Protein AF-A0A957R1B1-F1 (afdb_monomer)

pLDDT: mean 84.19, std 11.92, range [46.38, 95.81]

Secondary structure (DSSP, 8-state):
-PPPPPPPPPPPPPP---PPPSEEEEEETTEEEEEEEETTEEEEEEE-HHHHHHHHHSS-EEPPP---SSSSEEEEEEETTEEEEEEEEPPEEEEE--TTS--EEEEEPEEEEEEETTEEEEEEESS---STT---B--S-TTB-TTSBB--TT--

Mean predicted aligned error: 12.34 Å

Radius of gyration: 24.22 Å; Cα contacts (8 Å, |Δi|>4): 235; chains: 1; bounding box: 54×47×66 Å

Solvent-accessible surface area (backbone atoms only — not comparable to full-atom values): 9625 Å² total; per-residue (Å²): 138,81,80,83,76,80,77,80,78,75,77,76,80,75,79,80,74,82,74,83,59,60,63,47,80,48,84,53,101,80,35,30,40,40,36,38,45,60,87,89,46,75,50,76,46,84,37,56,56,64,60,53,49,60,69,49,58,81,45,75,45,66,56,67,60,44,63,59,84,87,62,41,62,30,34,44,34,34,52,95,87,32,58,30,42,32,33,47,45,72,62,44,76,46,77,48,73,50,90,99,52,78,71,46,75,44,83,41,65,20,33,40,40,36,41,42,78,96,45,43,32,45,29,24,25,93,62,85,66,65,51,94,84,59,79,72,40,78,49,99,55,91,53,46,46,98,85,22,34,51,59,72,77,91,69,130

Sequence (156 aa):
MTNPQPDPMPPAAEPLQPEQPDLRLDFYPGYIIRTVFDGLAICQTALDPHDVAVALSDAAIASPILATACGEVLFWSRQDGHDQIGLYHRPARWTVQLAGSQPFTIPLPGLLFVGHYAQYWLFACKERQTAPTSRLYLPPCPNLFDSGQVCRGNVP

Structure (mmCIF, N/CA/C/O backbone):
data_AF-A0A957R1B1-F1
#
_entry.id   AF-A0A957R1B1-F1
#
loop_
_atom_site.group_PDB
_atom_site.id
_atom_site.type_symbol
_atom_site.label_atom_id
_atom_site.label_alt_id
_atom_site.label_comp_id
_atom_site.label_asym_id
_atom_site.label_entity_id
_atom_site.label_seq_id
_atom_site.pdbx_PDB_ins_code
_atom_site.Cartn_x
_atom_site.Cartn_y
_atom_site.Cartn_z
_atom_site.occupancy
_atom_site.B_iso_or_equiv
_atom_site.auth_seq_id
_atom_site.auth_comp_id
_atom_site.auth_asym_id
_atom_site.auth_atom_id
_atom_site.pdbx_PDB_model_num
ATOM 1 N N . MET A 1 1 ? 33.623 -29.860 39.445 1.00 46.38 1 MET A N 1
ATOM 2 C CA . MET A 1 1 ? 33.073 -28.613 38.877 1.00 46.38 1 MET A CA 1
ATOM 3 C C . MET A 1 1 ? 33.532 -28.546 37.431 1.00 46.38 1 MET A C 1
ATOM 5 O O . MET A 1 1 ? 34.662 -28.162 37.173 1.00 46.38 1 MET A O 1
ATOM 9 N N . THR A 1 2 ? 32.728 -29.075 36.514 1.00 53.34 2 THR A N 1
ATOM 10 C CA . THR A 1 2 ? 33.014 -29.118 35.073 1.00 53.34 2 THR A CA 1
ATOM 11 C C . THR A 1 2 ? 32.537 -27.812 34.451 1.00 53.34 2 THR A C 1
ATOM 13 O O . THR A 1 2 ? 31.381 -27.436 34.617 1.00 53.34 2 THR A O 1
ATOM 16 N N . ASN A 1 3 ? 33.451 -27.093 33.805 1.00 52.72 3 ASN A N 1
ATOM 17 C CA . ASN A 1 3 ? 33.172 -25.810 33.170 1.00 52.72 3 ASN A CA 1
ATOM 18 C C . ASN A 1 3 ? 32.240 -26.038 31.958 1.00 52.72 3 ASN A C 1
ATOM 20 O O . ASN A 1 3 ? 32.567 -26.901 31.139 1.00 52.72 3 ASN A O 1
ATOM 24 N N . PRO A 1 4 ? 31.094 -25.343 31.828 1.00 60.44 4 PRO A N 1
ATOM 25 C CA . PRO A 1 4 ? 30.230 -25.492 30.664 1.00 60.44 4 PRO A CA 1
ATOM 26 C C . PRO A 1 4 ? 30.932 -24.932 29.423 1.00 60.44 4 PRO A C 1
ATOM 28 O O . PRO A 1 4 ? 31.399 -23.794 29.406 1.00 60.44 4 PRO A O 1
ATOM 31 N N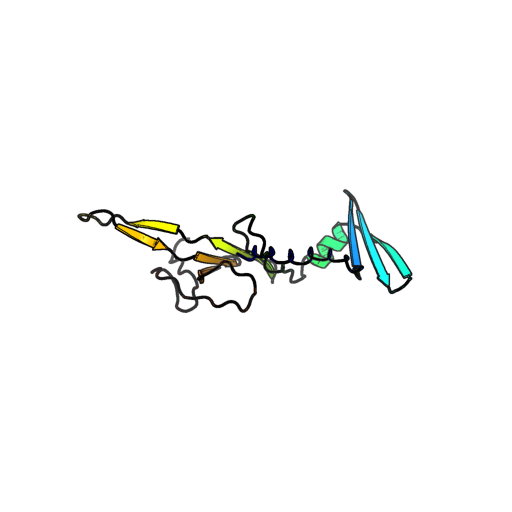 . GLN A 1 5 ? 31.037 -25.769 28.395 1.00 69.81 5 GLN A N 1
ATOM 32 C CA . GLN A 1 5 ? 31.579 -25.397 27.095 1.00 69.81 5 GLN A CA 1
ATOM 33 C C . GLN A 1 5 ? 30.598 -24.426 26.412 1.00 69.81 5 GLN A C 1
ATOM 35 O O . GLN A 1 5 ? 29.403 -24.720 26.402 1.00 69.81 5 GLN A O 1
ATOM 40 N N . PRO A 1 6 ? 31.051 -23.277 25.879 1.00 68.25 6 PRO A N 1
ATOM 41 C CA . PRO A 1 6 ? 30.169 -22.353 25.175 1.00 68.25 6 PRO A CA 1
ATOM 42 C C . PRO A 1 6 ? 29.629 -23.004 23.899 1.00 68.25 6 PRO A C 1
ATOM 44 O O . PRO A 1 6 ? 30.365 -23.704 23.196 1.00 68.25 6 PRO A O 1
ATOM 47 N N . ASP A 1 7 ? 28.345 -22.774 23.622 1.00 72.88 7 ASP A N 1
ATOM 48 C CA . ASP A 1 7 ? 27.680 -23.278 22.424 1.00 72.88 7 ASP A CA 1
ATOM 49 C C . ASP A 1 7 ? 28.418 -22.821 21.153 1.00 72.88 7 ASP A C 1
ATOM 51 O O . ASP A 1 7 ? 28.892 -21.679 21.084 1.00 72.88 7 ASP A O 1
ATOM 55 N N . PRO A 1 8 ? 28.530 -23.690 20.132 1.00 69.94 8 PRO A N 1
ATOM 56 C CA . PRO A 1 8 ? 29.121 -23.308 18.862 1.00 69.94 8 PRO A CA 1
ATOM 57 C C . PRO A 1 8 ? 28.299 -22.182 18.233 1.00 69.94 8 PRO A C 1
ATOM 59 O O . PRO A 1 8 ? 27.078 -22.270 18.100 1.00 69.94 8 PRO A O 1
ATOM 62 N N . MET A 1 9 ? 28.996 -21.116 17.839 1.00 67.00 9 MET A N 1
ATOM 63 C CA . MET A 1 9 ? 28.418 -20.000 17.100 1.00 67.00 9 MET A CA 1
ATOM 64 C C . MET A 1 9 ? 27.700 -20.546 15.853 1.00 67.00 9 MET A C 1
ATOM 66 O O . MET A 1 9 ? 28.288 -21.374 15.148 1.00 67.00 9 MET A O 1
ATOM 70 N N . PRO A 1 10 ? 26.450 -20.131 15.573 1.00 69.56 10 PRO A N 1
ATOM 71 C CA . PRO A 1 10 ? 25.763 -20.561 14.364 1.00 69.56 10 PRO A CA 1
ATOM 72 C C . PRO A 1 10 ? 26.618 -20.201 13.139 1.00 69.56 10 PRO A C 1
ATOM 74 O O . PRO A 1 10 ? 27.277 -19.153 13.151 1.00 69.56 10 PRO A O 1
ATOM 77 N N . PRO A 1 11 ? 26.652 -21.058 12.102 1.00 67.19 11 PRO A N 1
ATOM 78 C CA . PRO A 1 11 ? 27.425 -20.780 10.902 1.00 67.19 11 PRO A CA 1
ATOM 79 C C . PRO A 1 11 ? 27.009 -19.420 10.342 1.00 67.19 11 PRO A C 1
ATOM 81 O O . PRO A 1 11 ? 25.819 -19.103 10.271 1.00 67.19 11 PRO A O 1
ATOM 84 N N . ALA A 1 12 ? 28.003 -18.602 9.988 1.00 63.00 12 ALA A N 1
ATOM 85 C CA . ALA A 1 12 ? 27.766 -17.344 9.299 1.00 63.00 12 ALA A CA 1
ATOM 86 C C . ALA A 1 12 ? 26.892 -17.626 8.071 1.00 63.00 12 ALA A C 1
ATOM 88 O O . ALA A 1 12 ? 27.193 -18.545 7.308 1.00 63.00 12 ALA A O 1
ATOM 89 N N . ALA A 1 13 ? 25.799 -16.876 7.921 1.00 59.12 13 ALA A N 1
ATOM 90 C CA . ALA A 1 13 ? 24.917 -17.005 6.771 1.00 59.12 13 ALA A CA 1
ATOM 91 C C . ALA A 1 13 ? 25.751 -16.881 5.490 1.00 59.12 13 ALA A C 1
ATOM 93 O O . ALA A 1 13 ? 26.463 -15.892 5.298 1.00 59.12 13 ALA A O 1
ATOM 94 N N . GLU A 1 14 ? 25.700 -17.915 4.657 1.00 56.28 14 GLU A N 1
ATOM 95 C CA . GLU A 1 14 ? 26.406 -17.955 3.385 1.00 56.28 14 GLU A CA 1
ATOM 96 C C . GLU A 1 14 ? 25.895 -16.791 2.514 1.00 56.28 14 GLU A C 1
ATOM 98 O O . GLU A 1 14 ? 24.678 -16.584 2.431 1.00 56.28 14 GLU A O 1
ATOM 103 N N . PRO A 1 15 ? 26.780 -15.961 1.933 1.00 53.59 15 PRO A N 1
ATOM 104 C CA . PRO A 1 15 ? 26.346 -14.835 1.121 1.00 53.59 15 PRO A CA 1
ATOM 105 C C . PRO A 1 15 ? 25.554 -15.365 -0.075 1.00 53.59 15 PRO A C 1
ATOM 107 O O . PRO A 1 15 ? 26.055 -16.193 -0.834 1.00 53.59 15 PRO A O 1
ATOM 110 N N . LEU A 1 16 ? 24.320 -14.879 -0.235 1.00 54.16 16 LEU A N 1
ATOM 111 C CA . LEU A 1 16 ? 23.483 -15.176 -1.395 1.00 54.16 16 LEU A CA 1
ATOM 112 C C . LEU A 1 16 ? 24.282 -14.847 -2.662 1.00 54.16 16 LEU A C 1
ATOM 114 O O . LEU A 1 16 ? 24.590 -13.680 -2.915 1.00 54.16 16 LEU A O 1
ATOM 118 N N . GLN A 1 17 ? 24.658 -15.867 -3.435 1.00 50.50 17 GLN A N 1
ATOM 119 C CA . GLN A 1 17 ? 25.265 -15.650 -4.743 1.00 50.50 17 GLN A CA 1
ATOM 120 C C . GLN A 1 17 ? 24.191 -15.028 -5.643 1.00 50.50 17 GLN A C 1
ATOM 122 O O . GLN A 1 17 ? 23.115 -15.612 -5.769 1.00 50.50 17 GLN A O 1
ATOM 127 N N . PRO A 1 18 ? 24.423 -13.840 -6.230 1.00 58.03 18 PRO A N 1
ATOM 128 C CA . PRO A 1 18 ? 23.435 -13.240 -7.110 1.00 58.03 18 PRO A CA 1
ATOM 129 C C . PRO A 1 18 ? 23.296 -14.128 -8.347 1.00 58.03 18 PRO A C 1
ATOM 131 O O . PRO A 1 18 ? 24.249 -14.281 -9.113 1.00 58.03 18 PRO A O 1
ATOM 134 N N . GLU A 1 19 ? 22.123 -14.734 -8.523 1.00 71.62 19 GLU A N 1
ATOM 135 C CA . GLU A 1 19 ? 21.783 -15.425 -9.762 1.00 71.62 19 GLU A CA 1
ATOM 136 C C . GLU A 1 19 ? 21.866 -14.435 -10.930 1.00 71.62 19 GLU A C 1
ATOM 138 O O . GLU A 1 19 ? 21.503 -13.259 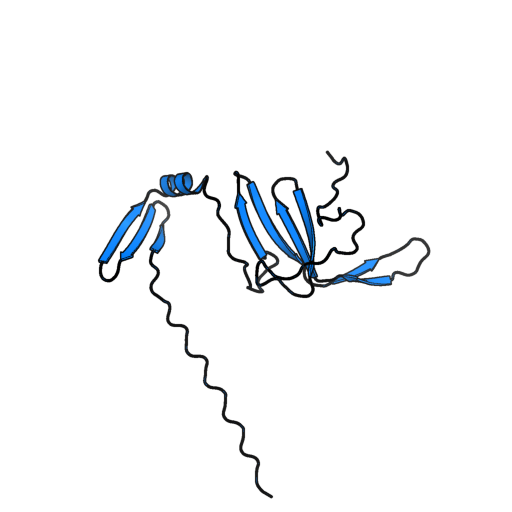-10.810 1.00 71.62 19 GLU A O 1
ATOM 143 N N . GLN A 1 20 ? 22.399 -14.897 -12.061 1.00 74.50 20 GLN A N 1
ATOM 144 C CA . GLN A 1 20 ? 22.476 -14.086 -13.268 1.00 74.50 20 GLN A CA 1
ATOM 145 C C . GLN A 1 20 ? 21.048 -13.814 -13.767 1.00 74.50 20 GLN A C 1
ATOM 147 O O . GLN A 1 20 ? 20.302 -14.769 -13.972 1.00 74.50 20 GLN A O 1
ATOM 152 N N . PRO A 1 21 ? 20.644 -12.545 -13.953 1.00 82.25 21 PRO A N 1
ATOM 153 C CA . PRO A 1 21 ? 19.294 -12.245 -14.402 1.00 82.25 21 PRO A CA 1
A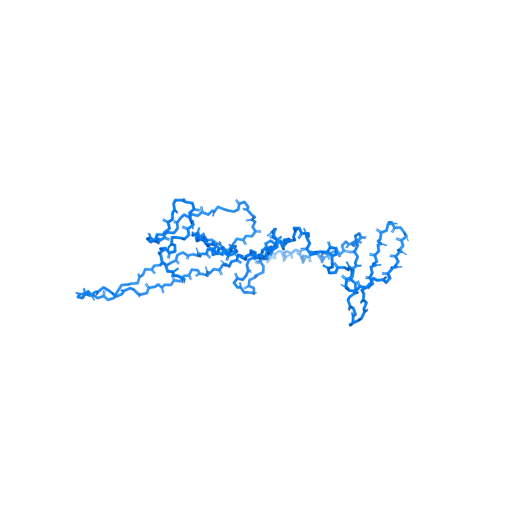TOM 154 C C . PRO A 1 21 ? 19.138 -12.604 -15.882 1.00 82.25 21 PRO A C 1
ATOM 156 O O . PRO A 1 21 ? 20.078 -12.426 -16.650 1.00 82.25 21 PRO A O 1
ATOM 159 N N . ASP A 1 22 ? 17.937 -12.992 -16.309 1.00 86.31 22 ASP A N 1
ATOM 160 C CA . ASP A 1 22 ? 17.625 -13.184 -17.738 1.00 86.31 22 ASP A CA 1
ATOM 161 C C . ASP A 1 22 ? 17.708 -11.859 -18.528 1.00 86.31 22 ASP A C 1
ATOM 163 O O . ASP A 1 22 ? 17.978 -11.824 -19.733 1.00 86.31 22 ASP A O 1
ATOM 167 N N . LEU A 1 23 ? 17.488 -10.733 -17.838 1.00 87.44 23 LEU A N 1
ATOM 168 C CA . LEU A 1 23 ? 17.430 -9.388 -18.404 1.00 87.44 23 LEU A CA 1
ATOM 169 C C . LEU A 1 23 ? 18.014 -8.352 -17.433 1.00 87.44 23 LEU A C 1
ATOM 171 O O . LEU A 1 23 ? 17.616 -8.284 -16.272 1.00 87.44 23 LEU A O 1
ATOM 175 N N . ARG A 1 24 ? 18.887 -7.471 -17.932 1.00 89.94 24 ARG A N 1
ATOM 176 C CA . ARG A 1 24 ? 19.355 -6.270 -17.222 1.00 89.94 24 ARG A CA 1
ATOM 177 C C . ARG A 1 24 ? 19.104 -5.017 -18.055 1.00 89.94 24 ARG A C 1
ATOM 179 O O . ARG A 1 24 ? 19.351 -5.016 -19.262 1.00 89.94 24 ARG A O 1
ATOM 186 N N . LEU A 1 25 ? 18.643 -3.955 -17.398 1.00 91.06 25 LEU A N 1
ATOM 187 C CA . LEU A 1 25 ? 18.489 -2.623 -17.981 1.00 91.06 25 LEU A CA 1
ATOM 188 C C . LEU A 1 25 ? 19.451 -1.654 -17.289 1.00 91.06 25 LEU A C 1
ATOM 190 O O . LEU A 1 25 ? 19.360 -1.455 -16.080 1.00 91.06 25 LEU A O 1
ATOM 194 N N . ASP A 1 26 ? 20.352 -1.052 -18.061 1.00 91.94 26 ASP A N 1
ATOM 195 C CA . ASP A 1 26 ? 21.281 -0.022 -17.593 1.00 91.94 26 ASP A CA 1
ATOM 196 C C . ASP A 1 26 ? 20.821 1.348 -18.131 1.00 91.94 26 ASP A C 1
ATOM 198 O O . ASP A 1 26 ? 20.703 1.538 -19.344 1.00 91.94 26 ASP A O 1
ATOM 202 N N . PHE A 1 27 ? 20.519 2.295 -17.236 1.00 92.44 27 PHE A N 1
ATOM 203 C CA . PHE A 1 27 ? 19.922 3.590 -17.584 1.00 92.44 27 PHE A CA 1
ATOM 204 C C . PHE A 1 27 ? 20.983 4.688 -17.725 1.00 92.44 27 PHE A C 1
ATOM 206 O O . PHE A 1 27 ? 21.738 4.954 -16.789 1.00 92.44 27 PHE A O 1
ATOM 213 N N . TYR A 1 28 ? 20.981 5.381 -18.865 1.00 92.69 28 TYR A N 1
ATOM 214 C CA . TYR A 1 28 ? 21.818 6.549 -19.145 1.00 92.69 28 TYR A CA 1
ATOM 215 C C . TYR A 1 28 ? 20.940 7.753 -19.530 1.00 92.69 28 TYR A C 1
ATOM 217 O O . TYR A 1 28 ? 19.800 7.562 -19.951 1.00 92.69 28 TYR A O 1
ATOM 225 N N . PRO A 1 29 ? 21.440 9.004 -19.442 1.00 90.44 29 PRO A N 1
ATOM 226 C CA . PRO A 1 29 ? 20.621 10.201 -19.673 1.00 90.44 29 PRO A CA 1
ATOM 227 C C . PRO A 1 29 ? 19.899 10.289 -21.030 1.00 90.44 29 PRO A C 1
ATOM 229 O O . PRO A 1 29 ? 18.947 11.052 -21.141 1.00 90.44 29 PRO A O 1
ATOM 232 N N . GLY A 1 30 ? 20.335 9.546 -22.053 1.00 91.31 30 GLY A N 1
ATOM 233 C CA . GLY A 1 30 ? 19.728 9.577 -23.391 1.00 91.31 30 GLY A CA 1
ATOM 234 C C . GLY A 1 30 ? 19.471 8.212 -24.027 1.00 91.31 30 GLY A C 1
ATOM 235 O O . GLY A 1 30 ? 19.046 8.167 -25.172 1.00 91.31 30 GLY A O 1
ATOM 236 N N . TYR A 1 31 ? 19.757 7.110 -23.334 1.00 93.94 31 TYR A N 1
ATOM 237 C CA . TYR A 1 31 ? 19.511 5.758 -23.839 1.00 93.94 31 TYR A CA 1
ATOM 238 C C . TYR A 1 31 ? 19.475 4.747 -22.695 1.00 93.94 31 TYR A C 1
ATOM 240 O O . TYR A 1 31 ? 19.997 4.988 -21.605 1.00 93.94 31 TYR A O 1
ATOM 248 N N . ILE A 1 32 ? 18.876 3.594 -22.960 1.00 95.44 32 ILE A N 1
ATOM 249 C CA . ILE A 1 32 ? 18.861 2.449 -22.051 1.00 95.44 32 ILE A CA 1
ATOM 250 C C . ILE A 1 32 ? 19.590 1.304 -22.746 1.00 95.44 32 ILE A C 1
ATOM 252 O O . ILE A 1 32 ? 19.302 1.003 -23.902 1.00 95.44 32 ILE A O 1
ATOM 256 N N . ILE A 1 33 ? 20.529 0.644 -22.071 1.00 95.44 33 ILE A N 1
ATOM 257 C CA . ILE A 1 33 ? 21.123 -0.591 -22.593 1.00 95.44 33 ILE A CA 1
ATOM 258 C C . ILE A 1 33 ? 20.324 -1.771 -22.063 1.00 95.44 33 ILE A C 1
ATOM 260 O O . ILE A 1 33 ? 20.299 -2.036 -20.861 1.00 95.44 33 ILE A O 1
ATOM 264 N N . ARG A 1 34 ? 19.691 -2.500 -22.981 1.00 94.38 34 ARG A N 1
ATOM 265 C CA . ARG A 1 34 ? 19.078 -3.795 -22.710 1.00 94.38 34 ARG A CA 1
ATOM 266 C C . ARG A 1 34 ? 20.120 -4.883 -22.898 1.00 94.38 34 ARG A C 1
ATOM 268 O O . ARG A 1 34 ? 20.606 -5.061 -24.011 1.00 94.38 34 ARG A O 1
ATOM 275 N N . THR A 1 35 ? 20.414 -5.628 -21.838 1.00 93.62 35 THR A N 1
ATOM 276 C CA . THR A 1 35 ? 21.254 -6.828 -21.887 1.00 93.62 35 THR A CA 1
ATOM 277 C C . THR A 1 35 ? 20.388 -8.057 -21.632 1.00 93.62 35 THR A C 1
ATOM 279 O O . THR A 1 35 ? 19.797 -8.169 -20.561 1.00 93.62 35 THR A O 1
ATOM 282 N N . VAL A 1 36 ? 20.299 -8.958 -22.609 1.00 92.62 36 VAL A N 1
ATOM 283 C CA . VAL A 1 36 ? 19.642 -10.268 -22.469 1.00 92.62 36 VAL A CA 1
ATOM 284 C C . VAL A 1 36 ? 20.709 -11.327 -22.284 1.00 92.62 36 VAL A C 1
ATOM 286 O O . VAL A 1 36 ? 21.674 -11.357 -23.054 1.00 92.62 36 VAL A O 1
ATOM 289 N N . PHE A 1 37 ? 20.514 -12.184 -21.291 1.00 89.00 37 PHE A N 1
ATOM 290 C CA . PHE A 1 37 ? 21.388 -13.308 -21.007 1.00 89.00 37 PHE A CA 1
ATOM 291 C C . PHE A 1 37 ? 20.662 -14.598 -21.394 1.00 89.00 37 PHE A C 1
ATOM 293 O O . PHE A 1 37 ? 19.681 -14.971 -20.764 1.00 89.00 37 PHE A O 1
ATOM 300 N N . ASP A 1 38 ? 21.127 -15.255 -22.454 1.00 85.44 38 ASP A N 1
ATOM 301 C CA . ASP A 1 38 ? 20.577 -16.522 -22.950 1.00 85.44 38 ASP A CA 1
ATOM 302 C C . ASP A 1 38 ? 21.685 -17.583 -22.923 1.00 85.44 38 ASP A C 1
ATOM 304 O O . ASP A 1 38 ? 22.458 -17.765 -23.871 1.00 85.44 38 ASP A O 1
ATOM 308 N N . GLY A 1 39 ? 21.859 -18.206 -21.754 1.00 81.94 39 GLY A N 1
ATOM 309 C CA . GLY A 1 39 ? 22.970 -19.114 -21.478 1.00 81.94 39 GLY A CA 1
ATOM 310 C C . GLY A 1 39 ? 24.331 -18.420 -21.613 1.00 81.94 39 GLY A C 1
ATOM 311 O O . GLY A 1 39 ? 24.708 -17.600 -20.779 1.00 81.94 39 GLY A O 1
ATOM 312 N N . LEU A 1 40 ? 25.086 -18.764 -22.662 1.00 76.00 40 LEU A N 1
ATOM 313 C CA . LEU A 1 40 ? 26.388 -18.150 -22.971 1.00 76.00 40 LEU A CA 1
ATOM 314 C C . LEU A 1 40 ? 26.277 -16.910 -23.871 1.00 76.00 40 LEU A C 1
ATOM 316 O O . LEU A 1 40 ? 27.256 -16.177 -24.022 1.00 76.00 40 LEU A O 1
ATOM 320 N N . ALA A 1 41 ? 25.122 -16.682 -24.499 1.00 78.44 41 ALA A N 1
ATOM 321 C CA . ALA A 1 41 ? 24.919 -15.539 -25.372 1.00 78.44 41 ALA A CA 1
ATOM 322 C C . ALA A 1 41 ? 24.531 -14.307 -24.548 1.00 78.44 41 ALA A C 1
ATOM 324 O O . ALA A 1 41 ? 23.602 -14.338 -23.741 1.00 78.44 41 ALA A O 1
ATOM 325 N N . ILE A 1 42 ? 25.243 -13.205 -24.782 1.00 87.31 42 ILE A N 1
ATOM 326 C CA . ILE A 1 42 ? 24.908 -11.893 -24.232 1.00 87.31 42 ILE A CA 1
ATOM 327 C C . ILE A 1 42 ? 24.575 -10.983 -25.406 1.00 87.31 42 ILE A C 1
ATOM 329 O O . ILE A 1 42 ? 25.446 -10.644 -26.208 1.00 87.31 42 ILE A O 1
ATOM 333 N N . CYS A 1 43 ? 23.311 -10.584 -25.510 1.00 91.44 43 CYS A N 1
ATOM 334 C CA . CYS A 1 43 ? 22.863 -9.643 -26.529 1.00 91.44 43 CYS A CA 1
ATOM 335 C C . CYS A 1 43 ? 22.623 -8.278 -25.894 1.00 91.44 43 CYS A C 1
ATOM 337 O O . CYS A 1 43 ? 21.812 -8.153 -24.975 1.00 91.44 43 CYS A O 1
ATOM 339 N N . GLN A 1 44 ? 23.309 -7.257 -26.409 1.00 93.44 44 GLN A N 1
ATOM 340 C CA . GLN A 1 44 ? 23.132 -5.873 -25.985 1.00 93.44 44 GLN A CA 1
ATOM 341 C C . GLN A 1 44 ? 22.469 -5.054 -27.084 1.00 93.44 44 GLN A C 1
ATOM 343 O O . GLN A 1 44 ? 22.848 -5.124 -28.253 1.00 93.44 44 GLN A O 1
ATOM 348 N N . THR A 1 45 ? 21.467 -4.269 -26.711 1.00 94.81 45 THR A N 1
ATOM 349 C CA . THR A 1 45 ? 20.759 -3.377 -27.630 1.00 94.81 45 THR A CA 1
ATOM 350 C C . THR A 1 45 ? 20.518 -2.046 -26.939 1.00 94.81 45 THR A C 1
ATOM 352 O O . THR A 1 45 ? 20.038 -2.016 -25.805 1.00 94.81 45 THR A O 1
ATOM 355 N N . ALA A 1 46 ? 20.864 -0.950 -27.613 1.00 94.69 46 ALA A N 1
ATOM 356 C CA . ALA A 1 46 ? 20.503 0.386 -27.161 1.00 94.69 46 ALA A CA 1
ATOM 357 C C . ALA A 1 46 ? 19.027 0.641 -27.480 1.00 94.69 46 ALA A C 1
ATOM 359 O O . ALA A 1 46 ? 18.584 0.409 -28.604 1.00 94.69 46 ALA A O 1
ATOM 360 N N . LEU A 1 47 ? 18.284 1.094 -26.480 1.00 95.12 47 LEU A N 1
ATOM 361 C CA . LEU A 1 47 ? 16.880 1.461 -26.572 1.00 95.12 47 LEU A CA 1
ATOM 362 C C . LEU A 1 47 ? 16.732 2.964 -26.351 1.00 95.12 47 LEU A C 1
ATOM 364 O O . LEU A 1 47 ? 17.420 3.544 -25.502 1.00 95.12 47 LEU A O 1
ATOM 368 N N . ASP A 1 48 ? 15.802 3.570 -27.085 1.00 92.69 48 ASP A N 1
ATOM 369 C CA . ASP A 1 48 ? 15.354 4.929 -26.810 1.00 92.69 48 ASP A CA 1
ATOM 370 C C . ASP A 1 48 ? 14.513 4.930 -25.514 1.00 92.69 48 ASP A C 1
ATOM 372 O O . ASP A 1 48 ? 13.614 4.090 -25.366 1.00 92.69 48 ASP A O 1
ATOM 376 N N . PRO A 1 49 ? 14.775 5.830 -24.546 1.00 90.25 49 PRO A N 1
ATOM 377 C CA . PRO A 1 49 ? 13.970 5.923 -23.332 1.00 90.25 49 PRO A CA 1
ATOM 378 C C . PRO A 1 49 ? 12.489 6.203 -23.616 1.00 90.25 49 PRO A C 1
ATOM 380 O O . PRO A 1 49 ? 11.634 5.765 -22.847 1.00 90.25 49 PRO A O 1
ATOM 383 N N . HIS A 1 50 ? 12.177 6.905 -24.709 1.00 87.94 50 HIS A N 1
ATOM 384 C CA . HIS A 1 50 ? 10.812 7.179 -25.139 1.00 87.94 50 HIS A CA 1
ATOM 385 C C . HIS A 1 50 ? 10.085 5.901 -25.562 1.00 87.94 50 HIS A C 1
ATOM 387 O O . HIS A 1 50 ? 8.973 5.669 -25.097 1.00 87.94 50 HIS A O 1
ATOM 393 N N . ASP A 1 51 ? 10.722 5.035 -26.354 1.00 89.00 51 ASP A N 1
ATOM 394 C CA . ASP A 1 51 ? 10.123 3.764 -26.787 1.00 89.00 51 ASP A CA 1
ATOM 395 C C . ASP A 1 51 ? 9.830 2.851 -25.594 1.00 89.00 51 ASP A C 1
ATOM 397 O O . ASP A 1 51 ? 8.767 2.237 -25.514 1.00 89.00 51 ASP A O 1
ATOM 401 N N . VAL A 1 52 ? 10.751 2.799 -24.625 1.00 87.31 52 VAL A N 1
ATOM 402 C CA . VAL A 1 52 ? 10.543 2.054 -23.376 1.00 87.31 52 VAL A CA 1
ATOM 403 C C . VAL A 1 52 ? 9.399 2.663 -22.566 1.00 87.31 52 VAL A C 1
ATOM 405 O O . VAL A 1 52 ? 8.556 1.927 -22.061 1.00 87.31 52 VAL A O 1
ATOM 408 N N . ALA A 1 53 ? 9.329 3.992 -22.461 1.00 84.50 53 ALA A N 1
ATOM 409 C CA . ALA A 1 53 ? 8.250 4.670 -21.749 1.00 84.50 53 ALA A CA 1
ATOM 410 C C . ALA A 1 53 ? 6.876 4.423 -22.395 1.00 84.50 53 ALA A C 1
ATOM 412 O O . ALA A 1 53 ? 5.914 4.172 -21.675 1.00 84.50 53 ALA A O 1
ATOM 413 N N . VAL A 1 54 ? 6.791 4.450 -23.728 1.00 85.00 54 VAL A N 1
ATOM 414 C CA . VAL A 1 54 ? 5.568 4.140 -24.485 1.00 85.00 54 VAL A CA 1
ATOM 415 C C . VAL A 1 54 ? 5.189 2.670 -24.319 1.00 85.00 54 VAL A C 1
ATOM 417 O O . VAL A 1 54 ? 4.044 2.366 -24.015 1.00 85.00 54 VAL A O 1
ATOM 420 N N . ALA A 1 55 ? 6.140 1.743 -24.440 1.00 84.19 55 ALA A N 1
ATOM 421 C CA . ALA A 1 55 ? 5.860 0.319 -24.251 1.00 84.19 55 ALA A CA 1
ATOM 422 C C . ALA A 1 55 ? 5.372 -0.006 -22.826 1.00 84.19 55 ALA A C 1
ATOM 424 O O . ALA A 1 55 ? 4.596 -0.940 -22.630 1.00 84.19 55 ALA A O 1
ATOM 425 N N . LEU A 1 56 ? 5.823 0.763 -21.831 1.00 78.56 56 LEU A N 1
ATOM 426 C CA . LEU A 1 56 ? 5.434 0.612 -20.430 1.00 78.56 56 LEU A CA 1
ATOM 427 C C . LEU A 1 56 ? 4.214 1.455 -20.028 1.00 78.56 56 LEU A C 1
ATOM 429 O O . LEU A 1 56 ? 3.746 1.297 -18.902 1.00 78.56 56 LEU A O 1
ATOM 433 N N . SER A 1 57 ? 3.689 2.334 -20.890 1.00 76.50 57 SER A N 1
ATOM 434 C CA . SER A 1 57 ? 2.605 3.252 -20.506 1.00 76.50 57 SER A CA 1
ATOM 435 C C . SER A 1 57 ? 1.311 2.519 -20.161 1.00 76.50 57 SER A C 1
ATOM 437 O O . SER A 1 57 ? 0.629 2.903 -19.211 1.00 76.50 57 SER A O 1
ATOM 439 N N . ASP A 1 58 ? 1.027 1.442 -20.894 1.00 73.69 58 ASP A N 1
ATOM 440 C CA . ASP A 1 58 ? -0.197 0.642 -20.765 1.00 73.69 58 ASP A CA 1
ATOM 441 C C . ASP A 1 58 ? 0.044 -0.675 -20.014 1.00 73.69 58 ASP A C 1
ATOM 443 O O . ASP A 1 58 ? -0.873 -1.475 -19.810 1.00 73.69 58 ASP A O 1
ATOM 447 N N . ALA A 1 59 ? 1.285 -0.925 -19.593 1.00 75.88 59 ALA A N 1
ATOM 448 C CA . ALA A 1 59 ? 1.613 -2.113 -18.832 1.00 75.88 59 ALA A CA 1
ATOM 449 C C . ALA A 1 59 ? 1.032 -2.004 -17.415 1.00 75.88 59 ALA A C 1
ATOM 451 O O . ALA A 1 59 ? 1.220 -1.004 -16.717 1.00 75.88 59 ALA A O 1
ATOM 452 N N . ALA A 1 60 ? 0.374 -3.070 -16.957 1.00 79.81 60 ALA A N 1
ATOM 453 C CA . ALA A 1 60 ? 0.074 -3.231 -15.542 1.00 79.81 60 ALA A CA 1
ATOM 454 C C . ALA A 1 60 ? 1.393 -3.493 -14.803 1.00 79.81 60 ALA A C 1
ATOM 456 O O . ALA A 1 60 ? 1.960 -4.585 -14.886 1.00 79.81 60 ALA A O 1
ATOM 457 N N . ILE A 1 61 ? 1.909 -2.475 -14.120 1.00 84.31 61 ILE A N 1
ATOM 458 C CA . ILE A 1 61 ? 3.181 -2.549 -13.400 1.00 84.31 61 ILE A CA 1
ATOM 459 C C . ILE A 1 61 ? 2.863 -2.574 -11.915 1.00 84.31 61 ILE A C 1
ATOM 461 O O . ILE A 1 61 ? 2.119 -1.733 -11.427 1.00 84.31 61 ILE A O 1
ATOM 465 N N . ALA A 1 62 ? 3.441 -3.515 -11.180 1.00 85.25 62 ALA A N 1
ATOM 466 C CA . ALA A 1 62 ? 3.348 -3.552 -9.730 1.00 85.25 62 ALA A CA 1
ATOM 467 C C . ALA A 1 62 ? 4.728 -3.804 -9.137 1.00 85.25 62 ALA A C 1
ATOM 469 O O . ALA A 1 62 ? 5.482 -4.652 -9.618 1.00 85.25 62 ALA A O 1
ATOM 470 N N . SER A 1 63 ? 5.057 -3.083 -8.072 1.00 85.19 63 SER A N 1
ATOM 471 C CA . SER A 1 63 ? 6.168 -3.464 -7.219 1.00 85.19 63 SER A CA 1
ATOM 472 C C . SER A 1 63 ? 5.790 -4.729 -6.441 1.00 85.19 63 SER A C 1
ATOM 474 O O . SER A 1 63 ? 4.621 -4.913 -6.085 1.00 85.19 63 SER A O 1
ATOM 476 N N . PRO A 1 64 ? 6.761 -5.577 -6.069 1.00 84.31 64 PRO A N 1
ATOM 477 C CA . PRO A 1 64 ? 6.532 -6.514 -4.980 1.00 84.31 64 PRO A CA 1
ATOM 478 C C . PRO A 1 64 ? 6.203 -5.738 -3.696 1.00 84.31 64 PRO A C 1
ATOM 480 O O . PRO A 1 64 ? 6.461 -4.532 -3.589 1.00 84.31 64 PRO A O 1
ATOM 483 N N . ILE A 1 65 ? 5.663 -6.435 -2.695 1.00 84.81 65 ILE A N 1
ATOM 484 C CA . ILE A 1 65 ? 5.536 -5.847 -1.362 1.00 84.81 65 ILE A CA 1
ATOM 485 C C . ILE A 1 65 ? 6.941 -5.570 -0.838 1.00 84.81 65 ILE A C 1
ATOM 487 O O . ILE A 1 65 ? 7.752 -6.472 -0.627 1.00 84.81 65 ILE A O 1
ATOM 491 N N . LEU A 1 66 ? 7.223 -4.292 -0.635 1.00 82.62 66 LEU A N 1
ATOM 492 C CA . LEU A 1 66 ? 8.474 -3.787 -0.114 1.00 82.62 66 LEU A CA 1
ATOM 493 C C . LEU A 1 66 ? 8.523 -4.116 1.371 1.00 82.62 66 LEU A C 1
ATOM 495 O O . LEU A 1 66 ? 8.066 -3.341 2.206 1.00 82.62 66 LEU A O 1
ATOM 499 N N . ALA A 1 67 ? 9.062 -5.286 1.713 1.00 68.00 67 ALA A N 1
ATOM 500 C CA . ALA A 1 67 ? 9.203 -5.755 3.092 1.00 68.00 67 ALA A CA 1
ATOM 501 C C . ALA A 1 67 ? 10.172 -4.896 3.936 1.00 68.00 67 ALA A C 1
ATOM 503 O O . ALA A 1 67 ? 10.187 -5.007 5.163 1.00 68.00 67 ALA A O 1
ATOM 504 N N . THR A 1 68 ? 10.943 -4.008 3.307 1.00 63.81 68 THR A N 1
ATOM 505 C CA . THR A 1 68 ? 11.923 -3.136 3.957 1.00 63.81 68 THR A CA 1
ATOM 506 C C . THR A 1 68 ? 11.278 -2.144 4.926 1.00 63.81 68 THR A C 1
ATOM 508 O O . THR A 1 68 ? 10.328 -1.441 4.602 1.00 63.81 68 THR A O 1
ATOM 511 N N . ALA A 1 69 ? 11.840 -2.056 6.134 1.00 56.97 69 ALA A N 1
ATOM 512 C CA . ALA A 1 69 ? 11.359 -1.199 7.222 1.00 56.97 69 ALA A CA 1
ATOM 513 C C . ALA A 1 69 ? 11.596 0.311 7.001 1.00 56.97 69 ALA A C 1
ATOM 515 O O . ALA A 1 69 ? 11.177 1.133 7.818 1.00 56.97 69 ALA A O 1
ATOM 516 N N . CYS A 1 70 ? 12.280 0.685 5.918 1.00 55.34 70 CYS A N 1
ATOM 517 C CA . CYS A 1 70 ? 12.625 2.065 5.598 1.00 55.34 70 CYS A CA 1
ATOM 518 C C . CYS A 1 70 ? 11.456 2.757 4.888 1.00 55.34 70 CYS A C 1
ATOM 520 O O . CYS A 1 70 ? 11.483 2.958 3.679 1.00 55.34 70 CYS A O 1
ATOM 522 N N . GLY A 1 71 ? 10.422 3.106 5.652 1.00 74.19 71 GLY A N 1
ATOM 523 C CA . GLY A 1 71 ? 9.315 3.941 5.187 1.00 74.19 71 GLY A CA 1
ATOM 524 C C . GLY A 1 71 ? 7.935 3.311 5.348 1.00 74.19 71 GLY A C 1
ATOM 525 O O . GLY A 1 71 ? 7.775 2.155 5.747 1.00 74.19 71 GLY A O 1
ATOM 526 N N . GLU A 1 72 ? 6.921 4.119 5.054 1.00 87.50 72 GLU A N 1
ATOM 527 C CA . GLU A 1 72 ? 5.514 3.723 5.147 1.00 87.50 72 GLU A CA 1
ATOM 528 C C . GLU A 1 72 ? 5.023 3.045 3.863 1.00 87.50 72 GLU A C 1
ATOM 530 O O . GLU A 1 72 ? 4.063 2.293 3.911 1.00 87.50 72 GLU A O 1
ATOM 535 N N . VAL A 1 73 ? 5.686 3.226 2.719 1.00 90.25 73 VAL A N 1
ATOM 536 C CA . VAL A 1 73 ? 5.252 2.604 1.457 1.00 90.25 73 VAL A CA 1
ATOM 537 C C . VAL A 1 73 ? 5.432 1.085 1.515 1.00 90.25 73 VAL A C 1
ATOM 539 O O . VAL A 1 73 ? 6.521 0.584 1.799 1.00 90.25 73 VAL A O 1
ATOM 542 N N . LEU A 1 74 ? 4.352 0.352 1.249 1.00 91.00 74 LEU A N 1
ATOM 543 C CA . LEU A 1 74 ? 4.343 -1.105 1.130 1.00 91.00 74 LEU A CA 1
ATOM 544 C C . LEU A 1 74 ? 4.417 -1.563 -0.314 1.00 91.00 74 LEU A C 1
ATOM 546 O O . LEU A 1 74 ? 5.116 -2.523 -0.605 1.00 91.00 74 LEU A O 1
ATOM 550 N N . PHE A 1 75 ? 3.678 -0.919 -1.204 1.00 91.25 75 PHE A N 1
ATOM 551 C CA . PHE A 1 75 ? 3.707 -1.241 -2.619 1.00 91.25 75 PHE A CA 1
ATOM 552 C C . PHE A 1 75 ? 3.222 -0.050 -3.431 1.00 91.25 75 PHE A C 1
ATOM 554 O O . PHE A 1 75 ? 2.509 0.826 -2.929 1.00 91.25 75 PHE A O 1
ATOM 561 N N . TRP A 1 76 ? 3.590 -0.066 -4.700 1.00 91.38 76 TRP A N 1
ATOM 562 C CA . TRP A 1 76 ? 3.024 0.786 -5.726 1.00 91.38 76 TRP A CA 1
ATOM 563 C C . TRP A 1 76 ? 2.640 -0.083 -6.916 1.00 91.38 76 TRP A C 1
ATOM 565 O O . TRP A 1 76 ? 3.345 -1.036 -7.249 1.00 91.38 76 TRP A O 1
ATOM 575 N N . SER A 1 77 ? 1.531 0.242 -7.555 1.00 90.50 77 SER A N 1
ATOM 576 C CA . SER A 1 77 ? 1.120 -0.362 -8.811 1.00 90.50 77 SER A CA 1
ATOM 577 C C . SER A 1 77 ? 0.451 0.671 -9.704 1.00 90.50 77 SER A C 1
ATOM 579 O O . SER A 1 77 ? -0.017 1.709 -9.245 1.00 90.50 77 SER A O 1
ATOM 581 N N . ARG A 1 78 ? 0.409 0.383 -10.998 1.00 87.75 78 ARG A N 1
ATOM 582 C CA . ARG A 1 78 ? -0.347 1.122 -11.996 1.00 87.75 78 ARG A CA 1
ATOM 583 C C . ARG A 1 78 ? -1.219 0.145 -12.762 1.00 87.75 78 ARG A C 1
ATOM 585 O O . ARG A 1 78 ? -0.716 -0.843 -13.294 1.00 87.75 78 ARG A O 1
ATOM 592 N N . GLN A 1 79 ? -2.512 0.433 -12.809 1.00 83.50 79 GLN A N 1
ATOM 593 C CA . GLN A 1 79 ? -3.506 -0.332 -13.553 1.00 83.50 79 GLN A CA 1
ATOM 594 C C . GLN A 1 79 ? -4.483 0.648 -14.211 1.00 83.50 79 GLN A C 1
ATOM 596 O O . GLN A 1 79 ? -4.858 1.642 -13.597 1.00 83.50 79 GLN A O 1
ATOM 601 N N . ASP A 1 80 ? -4.856 0.399 -15.468 1.00 82.75 80 ASP A N 1
ATOM 602 C CA . ASP A 1 80 ? -5.794 1.238 -16.234 1.00 82.75 80 ASP A CA 1
ATOM 603 C C . ASP A 1 80 ? -5.414 2.736 -16.251 1.00 82.75 80 ASP A C 1
ATOM 605 O O . ASP A 1 80 ? -6.263 3.620 -16.171 1.00 82.75 80 ASP A O 1
ATOM 609 N N . GLY A 1 81 ? -4.109 3.036 -16.307 1.00 82.75 81 GLY A N 1
ATOM 610 C CA . GLY A 1 81 ? -3.582 4.408 -16.296 1.00 82.75 81 GLY A CA 1
ATOM 611 C C . GLY A 1 81 ? -3.648 5.119 -14.937 1.00 82.75 81 GLY A C 1
ATOM 612 O O . GLY A 1 81 ? -3.285 6.293 -14.840 1.00 82.75 81 GLY A O 1
ATOM 613 N N . HIS A 1 82 ? -4.072 4.429 -13.878 1.00 87.62 82 HIS A N 1
ATOM 614 C CA . HIS A 1 82 ? -4.195 4.976 -12.535 1.00 87.62 82 HIS A CA 1
ATOM 615 C C . HIS A 1 82 ? -3.191 4.353 -11.572 1.00 87.62 82 HIS A C 1
ATOM 617 O O . HIS A 1 82 ? -2.967 3.143 -11.555 1.00 87.62 82 HIS A O 1
ATOM 623 N N . ASP A 1 83 ? -2.595 5.206 -10.741 1.00 90.00 83 ASP A N 1
ATOM 624 C CA . ASP A 1 83 ? -1.695 4.765 -9.687 1.00 90.00 83 ASP A CA 1
ATOM 625 C C . ASP A 1 83 ? -2.491 4.231 -8.494 1.00 90.00 83 ASP A C 1
ATOM 627 O O . ASP A 1 83 ? -3.470 4.833 -8.032 1.00 90.00 83 ASP A O 1
ATOM 631 N N . GLN A 1 84 ? -2.021 3.106 -7.975 1.00 92.88 84 GLN A N 1
ATOM 632 C CA . GLN A 1 84 ? -2.416 2.530 -6.710 1.00 92.88 84 GLN A CA 1
ATOM 633 C C . GLN A 1 84 ? -1.207 2.500 -5.771 1.00 92.88 84 GLN A C 1
ATOM 635 O O . GLN A 1 84 ? -0.100 2.117 -6.144 1.00 92.88 84 GLN A O 1
ATOM 640 N N . ILE A 1 85 ? -1.419 2.906 -4.524 1.00 93.19 85 ILE A N 1
ATOM 641 C CA . ILE A 1 85 ? -0.378 2.928 -3.498 1.00 93.19 85 ILE A CA 1
ATOM 642 C C . ILE A 1 85 ? -0.890 2.300 -2.210 1.00 93.19 85 ILE A C 1
ATOM 644 O O . ILE A 1 85 ? -1.997 2.596 -1.760 1.00 93.19 85 ILE A O 1
ATOM 648 N N . GLY A 1 86 ? -0.065 1.446 -1.611 1.00 93.69 86 GLY A N 1
ATOM 649 C CA . GLY A 1 86 ? -0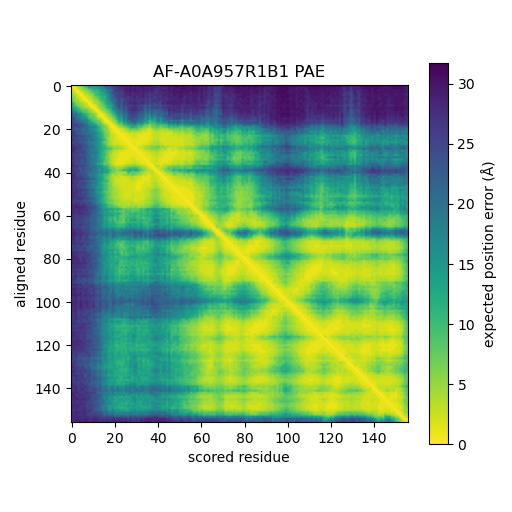.278 0.897 -0.279 1.00 93.69 86 GLY A CA 1
ATOM 650 C C . GLY A 1 86 ? 0.691 1.511 0.721 1.00 93.69 86 GLY A C 1
ATOM 651 O O . GLY A 1 86 ? 1.902 1.477 0.508 1.00 93.69 86 GLY A O 1
ATOM 652 N N . LEU A 1 87 ? 0.171 2.028 1.830 1.00 93.38 87 LEU A N 1
ATOM 653 C CA . LEU A 1 87 ? 0.932 2.611 2.929 1.00 93.38 87 LEU A CA 1
ATOM 654 C C . LEU A 1 87 ? 0.660 1.837 4.222 1.00 93.38 87 LEU A C 1
ATOM 656 O O . LEU A 1 87 ? -0.487 1.650 4.620 1.00 93.38 87 LEU A O 1
ATOM 660 N N . TYR A 1 88 ? 1.717 1.411 4.900 1.00 92.94 88 TYR A N 1
ATOM 661 C CA . TYR A 1 88 ? 1.688 0.909 6.262 1.00 92.94 88 TYR A CA 1
ATOM 662 C C . TYR A 1 88 ? 1.945 2.034 7.254 1.00 92.94 88 TYR A C 1
ATOM 664 O O . TYR A 1 88 ? 3.051 2.572 7.336 1.00 92.94 88 TYR A O 1
ATOM 672 N N . HIS A 1 89 ? 0.944 2.309 8.077 1.00 90.88 89 HIS A N 1
ATOM 673 C CA . HIS A 1 89 ? 1.088 3.148 9.247 1.00 90.88 89 HIS A CA 1
ATOM 674 C C . HIS A 1 89 ? 1.314 2.276 10.484 1.00 90.88 89 HIS A C 1
ATOM 676 O O . HIS A 1 89 ? 0.574 1.325 10.752 1.00 90.88 89 HIS A O 1
ATOM 682 N N . ARG A 1 90 ? 2.366 2.587 11.245 1.00 91.00 90 ARG A N 1
ATOM 683 C CA . ARG A 1 90 ? 2.753 1.805 12.426 1.00 91.00 90 ARG A CA 1
ATOM 684 C C . ARG A 1 90 ? 1.701 1.918 13.542 1.00 91.00 90 ARG A C 1
ATOM 686 O O . ARG A 1 90 ? 1.052 2.957 13.647 1.00 91.00 90 ARG A O 1
ATOM 693 N N . PRO A 1 91 ? 1.575 0.894 14.410 1.00 90.75 91 PRO A N 1
ATOM 694 C CA . PRO A 1 91 ? 0.760 0.989 15.614 1.00 90.75 91 PRO A CA 1
ATOM 695 C C . PRO A 1 91 ? 1.106 2.245 16.416 1.00 90.75 91 PRO A C 1
ATOM 697 O O . PRO A 1 91 ? 2.281 2.552 16.634 1.00 90.75 91 PRO A O 1
ATOM 700 N N . ALA A 1 92 ? 0.078 2.957 16.861 1.00 88.44 92 ALA A N 1
ATOM 701 C CA . ALA A 1 92 ? 0.212 4.241 17.537 1.00 88.44 92 ALA A CA 1
ATOM 702 C C . ALA A 1 92 ? -0.721 4.318 18.748 1.00 88.44 92 ALA A C 1
ATOM 704 O O . ALA A 1 92 ? -1.582 3.467 18.960 1.00 88.44 92 ALA A O 1
ATOM 705 N N . ARG A 1 93 ? -0.553 5.349 19.575 1.00 89.56 93 ARG A N 1
ATOM 706 C CA . ARG A 1 93 ? -1.472 5.656 20.676 1.00 89.56 93 ARG A CA 1
ATOM 707 C C . ARG A 1 93 ? -2.167 6.966 20.357 1.00 89.56 93 ARG A C 1
ATOM 709 O O . ARG A 1 93 ? -1.494 7.969 20.143 1.00 89.56 93 ARG A O 1
ATOM 716 N N . TRP A 1 94 ? -3.492 6.950 20.313 1.00 85.75 94 TRP A N 1
ATOM 717 C CA . TRP A 1 94 ? -4.294 8.141 20.054 1.00 85.75 94 TRP A CA 1
ATOM 718 C C . TRP A 1 94 ? -4.936 8.615 21.344 1.00 85.75 94 TRP A C 1
ATOM 720 O O . TRP A 1 94 ? -5.587 7.838 22.042 1.00 85.75 94 TRP A O 1
ATOM 730 N N . THR A 1 95 ? -4.751 9.890 21.662 1.00 89.25 95 THR A N 1
ATOM 731 C CA . THR A 1 95 ? -5.462 10.533 22.765 1.00 89.25 95 THR A CA 1
ATOM 732 C C . THR A 1 95 ? -6.725 11.161 22.208 1.00 89.25 95 THR A C 1
ATOM 734 O O . THR A 1 95 ? -6.655 12.061 21.374 1.00 89.25 95 THR A O 1
ATOM 737 N N . VAL A 1 96 ? -7.874 10.677 22.666 1.00 85.88 96 VAL A N 1
ATOM 738 C CA . VAL A 1 96 ? -9.181 11.216 22.299 1.00 85.88 96 VAL A CA 1
ATOM 739 C C . VAL A 1 96 ? -9.688 12.058 23.459 1.00 85.88 96 VAL A C 1
ATOM 741 O O . VAL A 1 96 ? -9.673 11.631 24.615 1.00 85.88 96 VAL A O 1
ATOM 744 N N . GLN A 1 97 ? -10.138 13.267 23.140 1.00 90.06 97 GLN A N 1
ATOM 745 C CA . GLN A 1 97 ? -10.753 14.181 24.088 1.00 90.06 97 GLN A CA 1
ATOM 746 C C . GLN A 1 97 ? -12.248 14.257 23.787 1.00 90.06 97 GLN A C 1
ATOM 748 O O . GLN A 1 97 ? -12.652 14.788 22.756 1.00 90.06 97 GLN A O 1
ATOM 753 N N . LEU A 1 98 ? -13.071 13.737 24.695 1.00 87.06 98 LEU A N 1
ATOM 754 C CA . LEU A 1 98 ? -14.516 13.947 24.653 1.00 87.06 98 LEU A CA 1
ATOM 755 C C . LEU A 1 98 ? -14.873 15.182 25.483 1.00 87.06 98 LEU A C 1
ATOM 757 O O . LEU A 1 98 ? -14.261 15.444 26.523 1.00 87.06 98 LEU A O 1
ATOM 761 N N . ALA A 1 99 ? -15.859 15.954 25.028 1.00 91.06 99 ALA A N 1
ATOM 762 C CA . ALA A 1 99 ? -16.342 17.111 25.775 1.00 91.06 99 ALA A CA 1
ATOM 763 C C . ALA A 1 99 ? -16.849 16.673 27.163 1.00 91.06 99 ALA A C 1
ATOM 765 O O . ALA A 1 99 ? -17.607 15.712 27.278 1.00 91.06 99 ALA A O 1
ATOM 766 N N . GLY A 1 100 ? -16.398 17.351 28.221 1.00 91.56 100 GLY A N 1
ATOM 767 C CA . GLY A 1 100 ? -16.786 17.041 29.604 1.00 91.56 100 GLY A CA 1
ATOM 768 C C . GLY A 1 100 ? -16.156 15.776 30.206 1.00 91.56 100 GLY A C 1
ATOM 769 O O . GLY A 1 100 ? -16.532 15.391 31.307 1.00 91.56 100 GLY A O 1
ATOM 770 N N . SER A 1 101 ? -15.206 15.133 29.519 1.00 91.62 101 SER A N 1
ATOM 771 C CA . SER A 1 101 ? -14.493 13.941 30.006 1.00 91.62 101 SER A CA 1
ATOM 772 C C . SER A 1 101 ? -12.994 14.207 30.154 1.00 91.62 101 SER A C 1
ATOM 774 O O . SER A 1 101 ? -12.462 15.137 29.556 1.00 91.62 101 SER A O 1
ATOM 776 N N . GLN A 1 102 ? -12.285 13.381 30.922 1.00 91.44 102 GLN A N 1
ATOM 777 C CA . GLN A 1 102 ? -10.819 13.369 30.873 1.00 91.44 102 GLN A CA 1
ATOM 778 C C . GLN A 1 102 ? -10.348 12.733 29.551 1.00 91.44 102 GLN A C 1
ATOM 780 O O . GLN A 1 102 ? -11.019 11.819 29.057 1.00 91.44 102 GLN A O 1
ATOM 785 N N . PRO A 1 103 ? -9.225 13.189 28.967 1.00 92.69 103 PRO A N 1
ATOM 786 C CA . PRO A 1 103 ? -8.665 12.553 27.785 1.00 92.69 103 PRO A CA 1
ATOM 787 C C . PRO A 1 103 ? -8.312 11.100 28.091 1.00 92.69 103 PRO A C 1
ATOM 789 O O . PRO A 1 103 ? -7.735 10.792 29.134 1.00 92.69 103 PRO A O 1
ATOM 792 N N . PHE A 1 104 ? -8.630 10.205 27.164 1.00 88.31 104 PHE A N 1
ATOM 793 C CA . PHE A 1 104 ? -8.261 8.799 27.271 1.00 88.31 104 PHE A CA 1
ATOM 794 C C . PHE A 1 104 ? -7.460 8.371 26.050 1.00 88.31 104 PHE A C 1
ATOM 796 O O . PHE A 1 104 ? -7.656 8.849 24.931 1.00 88.31 104 PHE A O 1
ATOM 803 N N . THR A 1 105 ? -6.515 7.468 26.289 1.00 89.81 105 THR A N 1
ATOM 804 C CA . THR A 1 105 ? -5.601 6.974 25.264 1.00 89.81 105 THR A CA 1
ATOM 805 C C . THR A 1 105 ? -6.048 5.603 24.7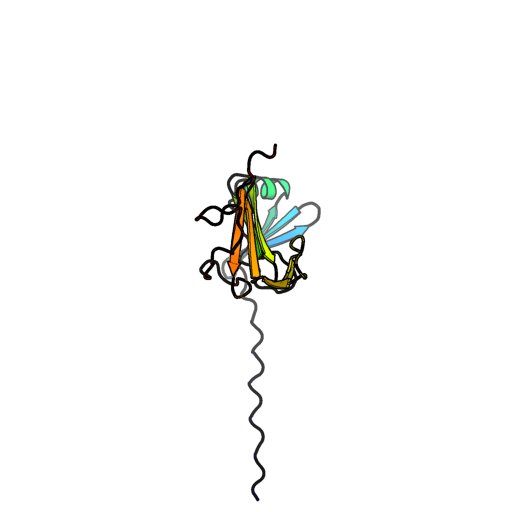89 1.00 89.81 105 THR A C 1
ATOM 807 O O . THR A 1 105 ? -6.115 4.667 25.585 1.00 89.81 105 THR A O 1
ATOM 810 N N . ILE A 1 106 ? -6.280 5.469 23.487 1.00 87.19 106 ILE A N 1
ATOM 811 C CA . ILE A 1 106 ? -6.620 4.202 22.840 1.00 87.19 106 ILE A CA 1
ATOM 812 C C . ILE A 1 106 ? -5.434 3.685 22.013 1.00 87.19 106 ILE A C 1
ATOM 814 O O . ILE A 1 106 ? -4.753 4.478 21.352 1.00 87.19 106 ILE A O 1
ATOM 818 N N . PRO A 1 107 ? -5.139 2.372 22.055 1.00 86.94 107 PRO A N 1
ATOM 819 C CA . PRO A 1 107 ? -4.170 1.778 21.150 1.00 86.94 107 PRO A CA 1
ATOM 820 C C . PRO A 1 107 ? -4.779 1.699 19.748 1.00 86.94 107 PRO A C 1
ATOM 822 O O . PRO A 1 107 ? -5.828 1.088 19.547 1.00 86.94 107 PRO A O 1
ATOM 825 N N . LEU A 1 108 ? -4.105 2.304 18.777 1.00 86.62 108 LEU A N 1
ATOM 826 C CA . LEU A 1 108 ? -4.405 2.129 17.368 1.00 86.62 108 LEU A CA 1
ATOM 827 C C . LEU A 1 108 ? -3.555 0.967 16.831 1.00 86.62 108 LEU A C 1
ATOM 829 O O . LEU A 1 108 ? -2.331 0.984 17.017 1.00 86.62 108 LEU A O 1
ATOM 833 N N . PRO A 1 109 ? -4.162 -0.041 16.179 1.00 91.00 109 PRO A N 1
ATOM 834 C CA . PRO A 1 109 ? -3.398 -1.100 15.532 1.00 91.00 109 PRO A CA 1
ATOM 835 C C . PRO A 1 109 ? -2.553 -0.535 14.383 1.00 91.00 109 PRO A C 1
ATOM 837 O O . PRO A 1 109 ? -2.707 0.620 13.985 1.00 91.00 109 PRO A O 1
ATOM 840 N N . GLY A 1 110 ? -1.677 -1.367 13.819 1.00 92.06 110 GLY A N 1
ATOM 841 C CA . GLY A 1 110 ? -1.071 -1.040 12.533 1.00 92.06 110 GLY A CA 1
ATOM 842 C C . GLY A 1 110 ? -2.171 -0.886 11.487 1.00 92.06 110 GLY A C 1
ATOM 843 O O . GLY A 1 110 ? -3.149 -1.639 11.498 1.00 92.06 110 GLY A O 1
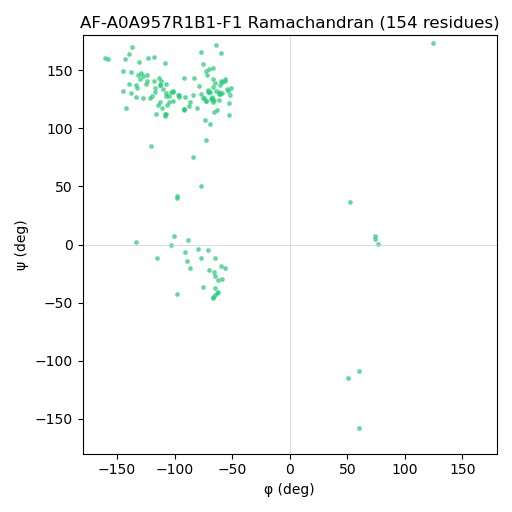ATOM 844 N N . LEU A 1 111 ? -2.034 0.091 10.598 1.00 93.25 111 LEU A N 1
ATOM 845 C CA . LEU A 1 111 ? -3.010 0.349 9.547 1.00 93.25 111 LEU A CA 1
ATOM 846 C C . LEU A 1 111 ? -2.372 0.166 8.175 1.00 93.25 111 LEU A C 1
ATOM 848 O O . LEU A 1 111 ? -1.232 0.559 7.949 1.00 93.25 111 LEU A O 1
ATOM 852 N N . LEU A 1 112 ? -3.132 -0.418 7.260 1.00 94.31 112 LEU A N 1
ATOM 853 C CA . LEU A 1 112 ? -2.848 -0.453 5.837 1.00 94.31 112 LEU A CA 1
ATOM 854 C C . LEU A 1 112 ? -3.828 0.493 5.149 1.00 94.31 112 LEU A C 1
ATOM 856 O O . LEU A 1 112 ? -5.029 0.229 5.116 1.00 94.31 112 LEU A O 1
ATOM 860 N N . PHE A 1 113 ? -3.307 1.583 4.606 1.00 94.44 113 PHE A N 1
ATOM 861 C CA . PHE A 1 113 ? -4.046 2.494 3.750 1.00 94.44 113 PHE A CA 1
ATOM 862 C C . PHE A 1 113 ? -3.753 2.153 2.294 1.00 94.44 113 PHE A C 1
ATOM 864 O O . PHE A 1 113 ? -2.591 2.059 1.909 1.00 94.44 113 PHE A O 1
ATOM 871 N N . VAL A 1 114 ? -4.789 1.974 1.483 1.00 94.69 114 VAL A N 1
ATOM 872 C CA . VAL A 1 114 ? -4.650 1.752 0.041 1.00 94.69 114 VAL A CA 1
ATOM 873 C C . VAL A 1 114 ? -5.405 2.849 -0.684 1.00 94.69 114 VAL A C 1
ATOM 875 O O . VAL A 1 114 ? -6.585 3.054 -0.423 1.00 94.69 114 VAL A O 1
ATOM 878 N N . GLY A 1 115 ? -4.741 3.556 -1.590 1.00 94.00 115 GLY A N 1
ATOM 879 C CA . GLY A 1 115 ? -5.379 4.511 -2.492 1.00 94.00 115 GLY A CA 1
ATOM 880 C C . GLY A 1 115 ? -5.298 4.009 -3.922 1.00 94.00 115 GLY A C 1
ATOM 881 O O . GLY A 1 115 ? -4.245 3.528 -4.320 1.00 94.00 115 GLY A O 1
ATOM 882 N N . HIS A 1 116 ? -6.383 4.128 -4.681 1.00 92.38 116 HIS A N 1
ATOM 883 C CA . HIS A 1 116 ? -6.405 3.925 -6.129 1.00 92.38 116 HIS A CA 1
ATOM 884 C C . HIS A 1 116 ? -7.344 4.956 -6.750 1.00 92.38 116 HIS A C 1
ATOM 886 O O . HIS A 1 116 ? -8.542 4.978 -6.447 1.00 92.38 116 HIS A O 1
ATOM 892 N N . TYR A 1 117 ? -6.798 5.830 -7.597 1.00 88.50 117 TYR A N 1
ATOM 893 C CA . TYR A 1 117 ? -7.530 6.966 -8.159 1.00 88.50 117 TYR A CA 1
ATOM 894 C C . TYR A 1 117 ? -8.239 7.798 -7.063 1.00 88.50 117 TYR A C 1
ATOM 896 O O . TYR A 1 117 ? -7.588 8.401 -6.212 1.00 88.50 117 TYR A O 1
ATOM 904 N N . ALA A 1 118 ? -9.574 7.820 -7.068 1.00 87.69 118 ALA A N 1
ATOM 905 C CA . ALA A 1 118 ? -10.433 8.563 -6.147 1.00 87.69 118 ALA A CA 1
ATOM 906 C C . ALA A 1 118 ? -11.030 7.689 -5.023 1.0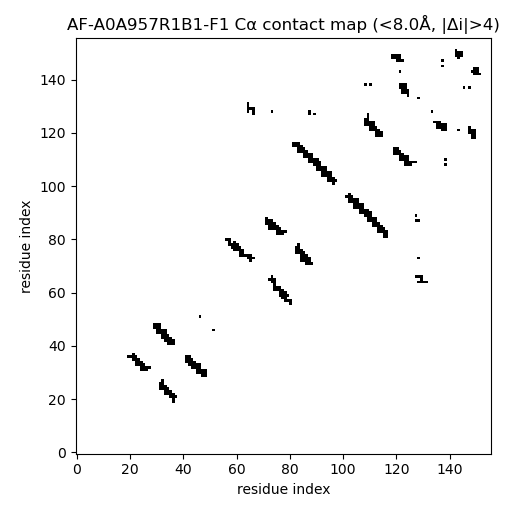0 87.69 118 ALA A C 1
ATOM 908 O O . ALA A 1 118 ? -11.909 8.144 -4.279 1.00 87.69 118 ALA A O 1
ATOM 909 N N . GLN A 1 119 ? -10.597 6.431 -4.929 1.00 91.69 119 GLN A N 1
ATOM 910 C CA . GLN A 1 119 ? -11.066 5.451 -3.960 1.00 91.69 119 GLN A CA 1
ATOM 911 C C . GLN A 1 119 ? -9.959 5.125 -2.959 1.00 91.69 119 GLN A C 1
ATOM 913 O O . GLN A 1 119 ? -8.785 5.004 -3.314 1.00 91.69 119 GLN A O 1
ATOM 918 N N . TYR A 1 120 ? -10.352 4.971 -1.698 1.00 94.38 120 TYR A N 1
ATOM 919 C CA . TYR A 1 120 ? -9.438 4.679 -0.603 1.00 94.38 120 TYR A CA 1
ATOM 920 C C . TYR A 1 120 ? -9.980 3.522 0.219 1.00 94.38 120 TYR A C 1
ATOM 922 O O . TYR A 1 120 ? -11.192 3.405 0.401 1.00 94.38 120 TYR A O 1
ATOM 930 N N . TRP A 1 121 ? -9.085 2.702 0.749 1.00 95.81 121 TRP A N 1
ATOM 931 C CA . TRP A 1 121 ? -9.391 1.616 1.664 1.00 95.81 121 TRP A CA 1
ATOM 932 C C . TRP A 1 121 ? -8.494 1.711 2.887 1.00 95.81 121 TRP A C 1
ATOM 934 O O . TRP A 1 121 ? -7.344 2.147 2.801 1.00 95.81 121 TRP A O 1
ATOM 944 N N . LEU A 1 122 ? -9.026 1.287 4.025 1.00 95.69 122 LEU A N 1
ATOM 945 C CA . LEU A 1 122 ? -8.306 1.247 5.283 1.00 95.69 122 LEU A CA 1
ATOM 946 C C . LEU A 1 122 ? -8.536 -0.098 5.966 1.00 95.69 122 LEU A C 1
ATOM 948 O O . LEU A 1 122 ? -9.671 -0.501 6.215 1.00 95.69 122 LEU A O 1
ATOM 952 N N . PHE A 1 123 ? -7.442 -0.758 6.324 1.00 95.62 123 PHE A N 1
ATOM 953 C CA . PHE A 1 123 ? -7.457 -2.037 7.0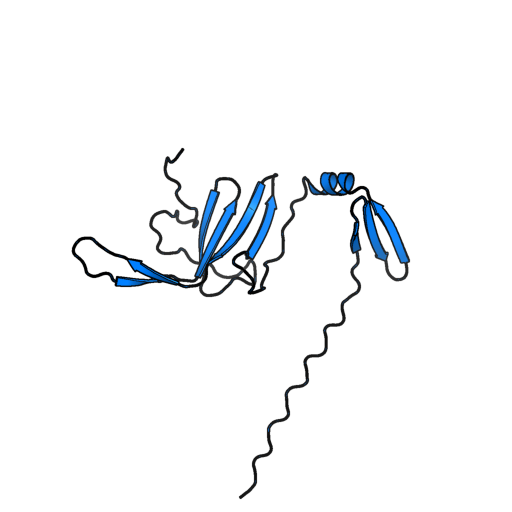20 1.00 95.62 123 PHE A CA 1
ATOM 954 C C . PHE A 1 123 ? -6.590 -1.981 8.275 1.00 95.62 123 PHE A C 1
ATOM 956 O O . PHE A 1 123 ? -5.544 -1.340 8.288 1.00 95.62 123 PHE A O 1
ATOM 963 N N . ALA A 1 124 ? -6.991 -2.682 9.330 1.00 94.81 124 ALA A N 1
ATOM 964 C CA . ALA A 1 124 ? -6.133 -2.978 10.465 1.00 94.81 124 ALA A CA 1
ATOM 965 C C . ALA A 1 124 ? -5.266 -4.208 10.173 1.00 94.81 124 ALA A C 1
ATOM 967 O O . ALA A 1 124 ? -5.713 -5.196 9.587 1.00 94.81 124 ALA A O 1
ATOM 968 N N . CYS A 1 125 ? -4.029 -4.173 10.648 1.00 92.88 125 CYS A N 1
ATOM 969 C CA . CYS A 1 125 ? -3.088 -5.278 10.587 1.00 92.88 125 CYS A CA 1
ATOM 970 C C . CYS A 1 125 ? -2.337 -5.411 11.916 1.00 92.88 125 CYS A C 1
ATOM 972 O O . CYS A 1 125 ? -2.121 -4.441 12.645 1.00 92.88 125 CYS A O 1
ATOM 974 N N . LYS A 1 126 ? -1.969 -6.649 12.258 1.00 89.44 126 LYS A N 1
ATOM 975 C CA . LYS A 1 126 ? -1.185 -6.933 13.471 1.00 89.44 126 LYS A CA 1
ATOM 976 C C . LYS A 1 126 ? 0.282 -6.553 13.292 1.00 89.44 126 LYS A C 1
ATOM 978 O O . LYS A 1 126 ? 0.916 -6.076 14.225 1.00 89.44 126 LYS A O 1
ATOM 983 N N . GLU A 1 127 ? 0.791 -6.769 12.085 1.00 88.88 127 GLU A N 1
ATOM 984 C CA . GLU A 1 127 ? 2.189 -6.598 11.712 1.00 88.88 127 GLU A CA 1
ATOM 985 C C . GLU A 1 127 ? 2.278 -5.952 10.327 1.00 88.88 127 GLU A C 1
ATOM 987 O O . GLU A 1 127 ? 1.306 -5.941 9.563 1.00 88.88 127 GLU A O 1
ATOM 992 N N . ARG A 1 128 ? 3.458 -5.424 9.992 1.00 89.69 128 ARG A N 1
ATOM 993 C CA . ARG A 1 128 ? 3.736 -4.893 8.655 1.00 89.69 128 ARG A CA 1
ATOM 994 C C . ARG A 1 128 ? 3.606 -6.015 7.628 1.00 89.69 128 ARG A C 1
ATOM 996 O O . ARG A 1 128 ? 4.157 -7.094 7.815 1.00 89.69 128 ARG A O 1
ATOM 1003 N N . GLN A 1 129 ? 2.874 -5.761 6.549 1.00 88.56 129 GLN A N 1
ATOM 1004 C CA . GLN A 1 129 ? 2.599 -6.787 5.547 1.00 88.56 129 GLN A CA 1
ATOM 1005 C C . GLN A 1 129 ? 3.871 -7.127 4.760 1.00 88.56 129 GLN A C 1
ATOM 1007 O O . GLN A 1 129 ? 4.565 -6.235 4.279 1.00 88.56 129 GLN A O 1
ATOM 1012 N N . THR A 1 130 ? 4.160 -8.420 4.631 1.00 86.31 130 THR A N 1
ATOM 1013 C CA . THR A 1 130 ? 5.292 -8.956 3.857 1.00 86.31 130 THR A CA 1
ATOM 1014 C C . THR A 1 130 ? 4.844 -9.791 2.658 1.00 86.31 130 THR A C 1
ATOM 1016 O O . THR A 1 130 ? 5.662 -10.103 1.799 1.00 86.31 130 THR A O 1
ATOM 1019 N N . ALA A 1 131 ? 3.554 -10.135 2.580 1.00 85.44 131 ALA A N 1
ATOM 1020 C CA . ALA A 1 131 ? 2.972 -10.956 1.527 1.00 85.44 131 ALA A CA 1
ATOM 1021 C C . ALA A 1 131 ? 1.540 -10.492 1.186 1.00 85.44 131 ALA A C 1
ATOM 1023 O O . ALA A 1 131 ? 0.835 -10.009 2.077 1.00 85.44 131 ALA A O 1
ATOM 1024 N N . PRO A 1 132 ? 1.077 -10.653 -0.072 1.00 82.88 132 PRO A N 1
ATOM 1025 C CA . PRO A 1 132 ? -0.267 -10.228 -0.487 1.00 82.88 132 PRO A CA 1
ATOM 1026 C C . PRO A 1 132 ? -1.401 -11.002 0.194 1.00 82.88 132 PRO A C 1
ATOM 1028 O O . PRO A 1 132 ? -2.519 -10.514 0.299 1.00 82.88 132 PRO A O 1
ATOM 1031 N N . THR A 1 133 ? -1.118 -12.217 0.666 1.00 85.62 133 THR A N 1
ATOM 1032 C CA . THR A 1 133 ? -2.082 -13.108 1.327 1.00 85.62 133 THR A CA 1
ATOM 1033 C C . THR A 1 133 ? -2.174 -12.886 2.835 1.00 85.62 133 THR A C 1
ATOM 1035 O O . THR A 1 133 ? -2.842 -13.648 3.538 1.00 85.62 133 THR A O 1
ATOM 1038 N N . SER A 1 134 ? -1.460 -11.894 3.362 1.00 87.00 134 SER A N 1
ATOM 1039 C CA . SER A 1 134 ? -1.453 -11.612 4.789 1.00 87.00 134 SER A CA 1
ATOM 1040 C C . SER A 1 134 ? -2.822 -11.120 5.264 1.00 87.00 134 SER A C 1
ATOM 1042 O O . SER A 1 134 ? -3.558 -10.425 4.564 1.00 87.00 134 SER A O 1
ATOM 1044 N N . ARG A 1 135 ? -3.204 -11.547 6.471 1.00 91.31 135 ARG A N 1
ATOM 1045 C CA . ARG A 1 135 ? -4.566 -11.356 6.978 1.00 91.31 135 ARG A CA 1
ATOM 1046 C C . ARG A 1 135 ? -4.795 -9.909 7.411 1.00 91.31 135 ARG A C 1
ATOM 1048 O O . ARG A 1 135 ? -4.080 -9.398 8.277 1.00 91.31 135 ARG A O 1
ATOM 1055 N N . LEU A 1 136 ? -5.848 -9.308 6.870 1.00 93.75 136 LEU A N 1
ATOM 1056 C CA . LEU A 1 136 ? -6.310 -7.961 7.189 1.00 93.75 136 LEU A CA 1
ATOM 1057 C C . LEU A 1 136 ? -7.614 -8.007 7.993 1.00 93.75 136 LEU A C 1
ATOM 1059 O O . LEU A 1 136 ? -8.358 -8.987 7.941 1.00 93.75 136 LEU A O 1
ATOM 1063 N N . TYR A 1 137 ? -7.878 -6.941 8.742 1.00 94.31 137 TYR A N 1
ATOM 1064 C CA . TYR A 1 137 ? -9.068 -6.783 9.575 1.00 94.31 137 TYR A CA 1
ATOM 1065 C C . TYR A 1 137 ? -9.710 -5.422 9.304 1.00 94.31 137 TYR A C 1
ATOM 1067 O O . TYR A 1 137 ? -9.031 -4.489 8.876 1.00 94.31 137 TYR A O 1
ATOM 1075 N N . LEU A 1 138 ? -11.002 -5.274 9.591 1.00 93.31 138 LEU A N 1
ATOM 1076 C CA . LEU A 1 138 ? -11.636 -3.957 9.575 1.00 93.31 138 LEU A CA 1
ATOM 1077 C C . LEU A 1 138 ? -11.198 -3.170 10.819 1.00 93.31 138 LEU A C 1
ATOM 1079 O O . LEU A 1 138 ? -11.310 -3.688 11.936 1.00 93.31 138 LEU A O 1
ATOM 1083 N N . PRO A 1 139 ? -10.664 -1.949 10.663 1.00 89.56 139 PRO A N 1
ATOM 1084 C CA . PRO A 1 139 ? -10.349 -1.109 11.801 1.00 89.56 139 PRO A CA 1
ATOM 1085 C C . PRO A 1 139 ? -11.650 -0.524 12.377 1.00 89.56 139 PRO A C 1
ATOM 1087 O O . PRO A 1 139 ? -12.636 -0.375 11.653 1.00 89.56 139 PRO A O 1
ATOM 1090 N N . PRO A 1 140 ? -11.670 -0.150 13.668 1.00 81.25 140 PRO A N 1
ATOM 1091 C CA . PRO A 1 140 ? -12.847 0.411 14.331 1.00 81.25 140 PRO A CA 1
ATOM 1092 C C . PRO A 1 140 ? -13.066 1.890 13.950 1.00 81.25 140 PRO A C 1
ATOM 1094 O O . PRO A 1 140 ? -13.187 2.756 14.814 1.00 81.25 140 PRO A O 1
ATOM 1097 N N . CYS A 1 141 ? -13.059 2.203 12.654 1.00 83.31 141 CYS A N 1
ATOM 1098 C CA . CYS A 1 141 ? -13.253 3.549 12.126 1.00 83.31 141 CYS A CA 1
ATOM 1099 C C . CYS A 1 141 ? -14.692 3.701 11.605 1.00 83.31 141 CYS A C 1
ATOM 1101 O O . CYS A 1 141 ? -15.133 2.862 10.822 1.00 83.31 141 CYS A O 1
ATOM 1103 N N . PRO A 1 142 ? -15.423 4.769 11.981 1.00 81.19 142 PRO A N 1
ATOM 1104 C CA . PRO A 1 142 ? -16.845 4.908 11.650 1.00 81.19 142 PRO A CA 1
ATOM 1105 C C . PRO A 1 142 ? -17.121 5.155 10.159 1.00 81.19 142 PRO A C 1
ATOM 1107 O O . PRO A 1 142 ? -18.217 4.876 9.687 1.00 81.19 142 PRO A O 1
ATOM 1110 N N . ASN A 1 143 ? -16.142 5.663 9.404 1.00 90.50 143 ASN A N 1
ATOM 1111 C CA . ASN A 1 143 ? -16.319 6.067 8.006 1.00 90.50 143 ASN A CA 1
ATOM 1112 C C . ASN A 1 143 ? -15.859 4.983 7.020 1.00 90.50 143 ASN A C 1
ATOM 1114 O O . ASN A 1 143 ? -15.230 5.301 6.011 1.00 90.50 143 ASN A O 1
ATOM 1118 N N . LEU A 1 144 ? -16.135 3.712 7.313 1.00 92.81 144 LEU A N 1
ATOM 1119 C CA . LEU A 1 144 ? -15.769 2.585 6.455 1.00 92.81 144 LEU A CA 1
ATOM 1120 C C . LEU A 1 144 ? -16.995 1.755 6.081 1.00 92.81 144 LEU A C 1
ATOM 1122 O O . LEU A 1 144 ? -17.868 1.514 6.911 1.00 92.81 144 LEU A O 1
ATOM 1126 N N . PHE A 1 145 ? -17.031 1.296 4.834 1.00 93.12 145 PHE A N 1
ATOM 1127 C CA . PHE A 1 145 ? -17.917 0.219 4.403 1.00 93.12 145 PHE A CA 1
ATOM 1128 C C . PHE A 1 145 ? -17.370 -1.141 4.862 1.00 93.12 145 PHE A C 1
ATOM 1130 O O . PHE A 1 145 ? -16.183 -1.269 5.165 1.00 93.12 145 PHE A O 1
ATOM 1137 N N . ASP A 1 146 ? -18.201 -2.185 4.813 1.00 91.31 146 ASP A N 1
ATOM 1138 C CA . ASP A 1 146 ? -17.807 -3.562 5.170 1.00 91.31 146 ASP A CA 1
ATOM 1139 C C . ASP A 1 146 ? -16.652 -4.111 4.308 1.00 91.31 146 ASP A C 1
ATOM 1141 O O . ASP A 1 146 ? -15.961 -5.051 4.695 1.00 91.31 146 ASP A O 1
ATOM 1145 N N . SER A 1 147 ? -16.403 -3.504 3.145 1.00 92.44 147 SER A N 1
ATOM 1146 C CA . SER A 1 147 ? -15.264 -3.799 2.268 1.00 92.44 147 SER A CA 1
ATOM 1147 C C . SER A 1 147 ? -13.943 -3.155 2.717 1.00 92.44 147 SER A C 1
ATOM 1149 O O . SER A 1 147 ? -12.918 -3.343 2.063 1.00 92.44 147 SER A O 1
ATOM 1151 N N . GLY A 1 148 ? -13.953 -2.347 3.782 1.00 93.88 148 GLY A N 1
ATOM 1152 C CA . GLY A 1 148 ? -12.836 -1.493 4.193 1.00 93.88 148 GLY A CA 1
ATOM 1153 C C . GLY A 1 148 ? -12.684 -0.229 3.343 1.00 93.88 148 GLY A C 1
ATOM 1154 O O . GLY A 1 148 ? -11.784 0.569 3.599 1.00 93.88 148 GLY A O 1
ATOM 1155 N N . GLN A 1 149 ? -13.548 -0.021 2.342 1.00 94.94 149 GLN A N 1
ATOM 1156 C CA . GLN A 1 149 ? -13.551 1.201 1.541 1.00 94.94 149 GLN A CA 1
ATOM 1157 C C . GLN A 1 149 ? -13.973 2.395 2.403 1.00 94.94 149 GLN A C 1
ATOM 1159 O O . GLN A 1 149 ? -14.946 2.330 3.154 1.00 94.94 149 GLN A O 1
ATOM 1164 N N . VAL A 1 150 ? -13.252 3.503 2.268 1.00 94.62 150 VAL A N 1
ATOM 1165 C CA . VAL A 1 150 ? -13.530 4.750 2.972 1.00 94.62 150 VAL A CA 1
ATOM 1166 C C . VAL A 1 150 ? -14.764 5.418 2.379 1.00 94.62 150 VAL A C 1
ATOM 1168 O O . VAL A 1 150 ? -14.807 5.750 1.193 1.00 94.62 150 VAL A O 1
ATOM 1171 N N . CYS A 1 151 ? -15.756 5.674 3.229 1.00 90.56 151 CYS A N 1
ATOM 1172 C CA . CYS A 1 151 ? -16.888 6.518 2.886 1.00 90.56 151 CYS A CA 1
ATOM 1173 C C . CYS A 1 151 ? -16.432 7.980 2.867 1.00 90.56 151 CYS A C 1
ATOM 1175 O O . CYS A 1 151 ? -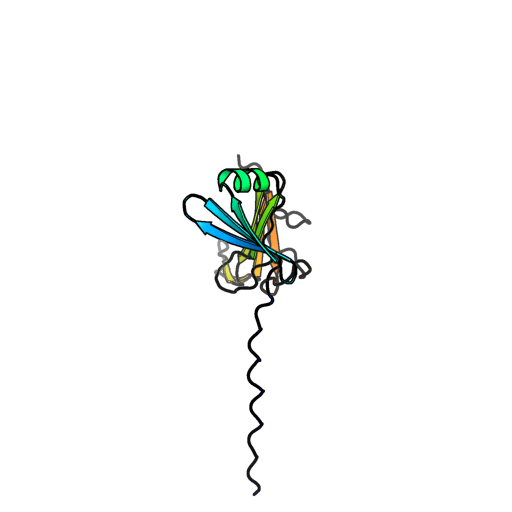16.175 8.590 3.907 1.00 90.56 151 CYS A O 1
ATOM 1177 N N . ARG A 1 152 ? -16.326 8.544 1.663 1.00 83.75 152 ARG A N 1
ATOM 1178 C CA . ARG A 1 152 ? -15.902 9.934 1.449 1.00 83.75 152 ARG A CA 1
ATOM 1179 C C . ARG A 1 152 ? -16.994 10.968 1.747 1.00 83.75 152 ARG A C 1
ATOM 1181 O O . ARG A 1 152 ? -16.693 12.156 1.813 1.00 83.75 152 ARG A O 1
ATOM 1188 N N . GLY A 1 153 ? -18.246 10.538 1.922 1.00 81.56 153 GLY A N 1
ATOM 1189 C CA . GLY A 1 153 ? -19.396 11.443 1.962 1.00 81.56 153 GLY A CA 1
ATOM 1190 C C . GLY A 1 153 ? -19.550 12.248 0.661 1.00 81.56 153 GLY A C 1
ATOM 1191 O O . GLY A 1 153 ? -19.037 11.854 -0.382 1.00 81.56 153 GLY A O 1
ATOM 1192 N N . ASN A 1 154 ? -20.239 13.391 0.739 1.00 74.19 154 ASN A N 1
ATOM 1193 C CA . ASN A 1 154 ? -20.459 14.319 -0.383 1.00 74.19 154 ASN A CA 1
ATOM 1194 C C . ASN A 1 154 ? -19.470 15.497 -0.371 1.00 74.19 154 ASN A C 1
ATOM 1196 O O . ASN A 1 154 ? -19.868 16.644 -0.573 1.00 74.19 154 ASN A O 1
ATOM 1200 N N . VAL A 1 155 ? -18.194 15.245 -0.077 1.00 52.12 155 VAL A N 1
ATOM 1201 C CA . VAL A 1 155 ? -17.183 16.308 -0.159 1.00 52.12 155 VAL A CA 1
ATOM 1202 C C . VAL A 1 155 ? -16.775 16.462 -1.635 1.00 52.12 155 VAL A C 1
ATOM 1204 O O . VAL A 1 155 ? -16.311 15.465 -2.199 1.00 52.12 155 VAL A O 1
ATOM 1207 N N . PRO A 1 156 ? -17.008 17.636 -2.264 1.00 47.09 156 PRO A N 1
ATOM 1208 C CA . PRO A 1 156 ? -16.663 17.892 -3.664 1.00 47.09 156 PRO A CA 1
ATOM 1209 C C . PRO A 1 156 ? -15.159 17.772 -3.936 1.00 47.09 156 PRO A C 1
ATOM 1211 O O . PRO A 1 156 ? -14.359 18.006 -3.000 1.00 47.09 156 PRO A O 1
#

Nearest PDB structures (foldseek):
  2a6h-assembly2_N  TM=7.880E-01  e=5.112E+00  Thermus thermophilus
  6rd4-assembly1_7  TM=4.788E-01  e=1.994E+00  Polytomella sp. Pringsheim 198.80
  4wqs-assembly2_N  TM=5.375E-01  e=8.186E+00  Thermus thermophilus HB8

Foldseek 3Di:
DDDDDDDDDPPDPDPPDDDDDQWDWDDDPFWIWIWGDDPPDTDIDTHGPVVVCVVCQADFDKDAQPPDPPAQWGIWTDHPNKIKTKGKDQWDWDWDDDPPDDTDIDIFAIWIWMDIDPKIFIWGDNDRDNHPPHDTHAGPDPQADPVRIGNPDPDD